Protein AF-A0A1Y3BTS5-F1 (afdb_monomer_lite)

Organism: Euroglyphus maynei (NCBI:txid6958)

Secondary structure (DSSP, 8-state):
-----EEEEEEEEETTTTPPPPTTPPP-EEEEEEEES----S---------PPPTT-TTT--HHHHHHHHTTPPP-

Radius of gyration: 17.76 Å; chains: 1; bounding box: 34×36×53 Å

pLDDT: mean 73.33, std 14.88, range [41.56, 91.0]

Foldseek 3Di:
DDQDKAWPDWDKAWPCNPDDDDPPDDTDIDIDIDIGGDDDPPDDDDDDDDDDDDPPPPPPDDVVVVCCVRVVPPDD

Sequence (76 aa):
MNRNLVIKDVEIFLDRDRKIFEMGEMVHGKLRIAFQGELHLSKLMIGIVCMSKIRNADDTFDQKKLLEEFYELPRA

Structure (mmCIF, N/CA/C/O backbone):
data_AF-A0A1Y3BTS5-F1
#
_entry.id   AF-A0A1Y3BTS5-F1
#
loop_
_atom_site.group_PDB
_atom_site.id
_atom_site.type_symbol
_atom_site.label_atom_id
_atom_site.label_alt_id
_atom_site.label_comp_id
_atom_site.label_asym_id
_atom_site.label_entity_id
_atom_site.label_seq_id
_atom_site.pdbx_PDB_ins_code
_atom_site.Cartn_x
_atom_site.Cartn_y
_atom_site.Cartn_z
_atom_site.occupancy
_atom_site.B_iso_or_equiv
_atom_site.auth_seq_id
_atom_site.auth_comp_id
_atom_site.auth_asym_id
_atom_site.auth_atom_id
_atom_site.pdbx_PDB_model_num
ATOM 1 N N . MET A 1 1 ? -17.772 -6.312 28.869 1.00 41.56 1 MET A N 1
ATOM 2 C CA . MET A 1 1 ? -18.002 -5.224 27.891 1.00 41.56 1 MET A CA 1
ATOM 3 C C . MET A 1 1 ? -17.283 -5.596 26.600 1.00 41.56 1 MET A C 1
ATOM 5 O O . MET A 1 1 ? -16.061 -5.579 26.597 1.00 41.56 1 MET A O 1
ATOM 9 N N . ASN A 1 2 ? -18.005 -5.979 25.540 1.00 46.88 2 ASN A N 1
ATOM 10 C CA . ASN A 1 2 ? -17.402 -6.295 24.237 1.00 46.88 2 ASN A CA 1
ATOM 11 C C . ASN A 1 2 ? -16.959 -5.000 23.545 1.00 46.88 2 ASN A C 1
ATOM 13 O O . ASN A 1 2 ? -17.764 -4.330 22.902 1.00 46.88 2 ASN A O 1
ATOM 17 N N . ARG A 1 3 ? -15.685 -4.628 23.690 1.00 57.56 3 ARG A N 1
ATOM 18 C CA . ARG A 1 3 ? -15.042 -3.633 22.824 1.00 57.56 3 ARG A CA 1
ATOM 19 C C . ARG A 1 3 ? -14.456 -4.369 21.625 1.00 57.56 3 ARG A C 1
ATOM 21 O O . ARG A 1 3 ? -13.257 -4.609 21.571 1.00 57.56 3 ARG A O 1
ATOM 28 N N . ASN A 1 4 ? -15.315 -4.783 20.698 1.00 71.94 4 ASN A N 1
ATOM 29 C CA . ASN A 1 4 ? -14.831 -5.339 19.439 1.00 71.94 4 ASN A CA 1
ATOM 30 C C . ASN A 1 4 ? -14.063 -4.238 18.700 1.00 71.94 4 ASN A C 1
ATOM 32 O O . ASN A 1 4 ? -14.583 -3.135 18.523 1.00 71.94 4 ASN A O 1
ATOM 36 N N . LEU A 1 5 ? -12.831 -4.535 18.294 1.00 75.62 5 LEU A N 1
ATOM 37 C CA . LEU A 1 5 ? -12.098 -3.711 17.345 1.00 75.62 5 LEU A CA 1
ATOM 38 C C . LEU A 1 5 ? -12.876 -3.694 16.026 1.00 75.62 5 LEU A C 1
ATOM 40 O O . LEU A 1 5 ? -13.168 -4.748 15.463 1.00 75.62 5 LEU A O 1
ATOM 44 N N . VAL A 1 6 ? -13.185 -2.501 15.526 1.00 79.12 6 VAL A N 1
ATOM 45 C CA . VAL A 1 6 ? -13.790 -2.322 14.203 1.00 79.12 6 VAL A CA 1
ATOM 46 C C . VAL A 1 6 ? -12.834 -1.511 13.347 1.00 79.12 6 VAL A C 1
ATOM 48 O O . VAL A 1 6 ? -12.620 -0.329 13.620 1.00 79.12 6 VAL A O 1
ATOM 51 N N . ILE A 1 7 ? -12.269 -2.137 12.316 1.00 82.50 7 ILE A N 1
ATOM 52 C CA . ILE A 1 7 ? -11.522 -1.433 11.270 1.00 82.50 7 ILE A CA 1
ATOM 53 C C . ILE A 1 7 ? -12.554 -0.802 10.338 1.00 82.50 7 ILE A C 1
ATOM 55 O O . ILE A 1 7 ? -13.397 -1.500 9.780 1.00 82.50 7 ILE A O 1
ATOM 59 N N . LYS A 1 8 ? -12.522 0.525 10.229 1.00 86.88 8 LYS A N 1
ATOM 60 C CA . LYS A 1 8 ? -13.430 1.303 9.381 1.00 86.88 8 LYS A CA 1
ATOM 61 C C . LYS A 1 8 ? -12.837 1.526 8.001 1.00 86.88 8 LYS A C 1
ATOM 63 O O . LYS A 1 8 ? -13.569 1.455 7.025 1.00 86.88 8 LYS A O 1
ATOM 68 N N . ASP A 1 9 ? -11.539 1.816 7.951 1.00 88.62 9 ASP A N 1
ATOM 69 C CA . ASP A 1 9 ? -10.861 2.162 6.708 1.00 88.62 9 ASP A CA 1
ATOM 70 C C . ASP A 1 9 ? -9.350 1.912 6.790 1.00 88.62 9 ASP A C 1
ATOM 72 O O . ASP A 1 9 ? -8.755 2.034 7.869 1.00 88.62 9 ASP A O 1
ATOM 76 N N . VAL A 1 10 ? -8.743 1.576 5.653 1.00 86.44 10 VAL A N 1
ATOM 77 C CA . VAL A 1 10 ? -7.299 1.381 5.482 1.00 86.44 10 VAL A CA 1
ATOM 78 C C . VAL A 1 10 ? -6.892 1.965 4.133 1.00 86.44 10 VAL A C 1
ATOM 80 O O . VAL A 1 10 ? -7.195 1.400 3.086 1.00 86.44 10 VAL A O 1
ATOM 83 N N . GLU A 1 11 ? -6.162 3.075 4.162 1.00 89.69 11 GLU A N 1
ATOM 84 C CA . GLU A 1 11 ? -5.793 3.839 2.969 1.00 89.69 11 GLU A CA 1
ATOM 85 C C . GLU A 1 11 ? -4.280 4.082 2.924 1.00 89.69 11 GLU A C 1
ATOM 87 O O . GLU A 1 11 ? -3.660 4.403 3.941 1.00 89.69 11 GLU A O 1
ATOM 92 N N . ILE A 1 12 ? -3.676 3.983 1.737 1.00 86.88 12 ILE A N 1
ATOM 93 C CA . ILE A 1 12 ? -2.287 4.397 1.498 1.00 86.88 12 ILE A CA 1
ATOM 94 C C . ILE A 1 12 ? -2.307 5.691 0.692 1.00 86.88 12 ILE A C 1
ATOM 96 O O . ILE A 1 12 ? -2.850 5.742 -0.408 1.00 86.88 12 ILE A O 1
ATOM 100 N N . PHE A 1 13 ? -1.662 6.722 1.225 1.00 89.25 13 PHE A N 1
ATOM 101 C CA . PHE A 1 13 ? -1.492 8.015 0.577 1.00 89.25 13 PHE A CA 1
ATOM 102 C C . PHE A 1 13 ? -0.044 8.187 0.154 1.00 89.25 13 PHE A C 1
ATOM 104 O O . PHE A 1 13 ? 0.856 8.043 0.976 1.00 89.25 13 PHE A O 1
ATOM 111 N N . LEU A 1 14 ? 0.192 8.541 -1.104 1.00 89.19 14 LEU A N 1
ATOM 112 C CA . LEU A 1 14 ? 1.502 9.017 -1.538 1.00 89.19 14 LEU A CA 1
ATOM 113 C C . LEU A 1 14 ? 1.553 10.535 -1.357 1.00 89.19 14 LEU A C 1
ATOM 115 O O . LEU A 1 14 ? 0.583 11.221 -1.673 1.00 89.19 14 LEU A O 1
ATOM 119 N N . ASP A 1 15 ? 2.684 11.078 -0.902 1.00 85.56 15 ASP A N 1
ATOM 120 C CA . ASP A 1 15 ? 2.831 12.531 -0.700 1.00 85.56 15 ASP A CA 1
ATOM 121 C C . ASP A 1 15 ? 2.674 13.321 -2.017 1.00 85.56 15 ASP A C 1
ATOM 123 O O . ASP A 1 15 ? 2.371 14.514 -2.013 1.00 85.56 15 ASP A O 1
ATOM 127 N N . ARG A 1 16 ? 2.885 12.652 -3.159 1.00 85.44 16 ARG A N 1
ATOM 128 C CA . ARG A 1 16 ? 2.651 13.167 -4.514 1.00 85.44 16 ARG A CA 1
ATOM 129 C C . ARG A 1 16 ? 1.898 12.123 -5.344 1.00 85.44 16 ARG A C 1
ATOM 131 O O . ARG A 1 16 ? 2.476 11.488 -6.221 1.00 85.44 16 ARG A O 1
ATOM 138 N N . ASP A 1 17 ? 0.619 11.941 -5.042 1.00 80.38 17 ASP A N 1
ATOM 139 C CA . ASP A 1 17 ? -0.288 10.937 -5.626 1.00 80.38 17 ASP A CA 1
ATOM 140 C C . ASP A 1 17 ? -0.373 10.933 -7.165 1.00 80.38 17 ASP A C 1
ATOM 142 O O . ASP A 1 17 ? -0.579 9.883 -7.767 1.00 80.38 17 ASP A O 1
ATOM 146 N N . ARG A 1 18 ? -0.174 12.084 -7.814 1.00 86.12 18 ARG A N 1
ATOM 147 C CA . ARG A 1 18 ? -0.202 12.230 -9.283 1.00 86.12 18 ARG A CA 1
ATOM 148 C C . ARG A 1 18 ? 1.174 12.259 -9.942 1.00 86.12 18 ARG A C 1
ATOM 150 O O . ARG A 1 18 ? 1.264 12.462 -11.153 1.00 86.12 18 ARG A O 1
ATOM 157 N N . LYS A 1 19 ? 2.254 12.120 -9.171 1.00 88.69 19 LYS A N 1
ATOM 158 C CA . LYS A 1 19 ? 3.610 12.152 -9.720 1.00 88.69 19 LYS A CA 1
ATOM 159 C C . LYS A 1 19 ? 3.932 10.818 -10.396 1.00 88.69 19 LYS A C 1
ATOM 161 O O . LYS A 1 19 ? 3.751 9.757 -9.810 1.00 88.69 19 LYS A O 1
ATOM 166 N N . ILE A 1 20 ? 4.480 10.891 -11.606 1.00 89.06 20 ILE A N 1
ATOM 167 C CA . ILE A 1 20 ? 5.192 9.770 -12.224 1.00 89.06 20 ILE A CA 1
ATOM 168 C C . ILE A 1 20 ? 6.609 9.776 -11.642 1.00 89.06 20 ILE A C 1
ATOM 170 O O . ILE A 1 20 ? 7.297 10.793 -11.726 1.00 89.06 20 ILE A O 1
ATOM 174 N N . PHE A 1 21 ? 7.003 8.683 -10.992 1.00 87.19 21 PHE A N 1
ATOM 175 C CA . PHE A 1 21 ? 8.319 8.544 -10.368 1.00 87.19 21 PHE A CA 1
ATOM 176 C C . PHE A 1 21 ? 9.305 7.905 -11.344 1.00 87.19 21 PHE A C 1
ATOM 178 O O . PHE A 1 21 ? 8.973 6.922 -12.009 1.00 87.19 21 PHE A O 1
ATOM 185 N N . GLU A 1 22 ? 10.512 8.454 -11.410 1.00 91.00 22 GLU A N 1
ATOM 186 C CA . GLU A 1 22 ? 11.595 7.938 -12.246 1.00 91.00 22 GLU A CA 1
ATOM 187 C C . GLU A 1 22 ? 12.521 6.984 -11.478 1.00 91.00 22 GLU A C 1
ATOM 189 O O . GLU A 1 22 ? 12.484 6.866 -10.249 1.00 91.00 22 G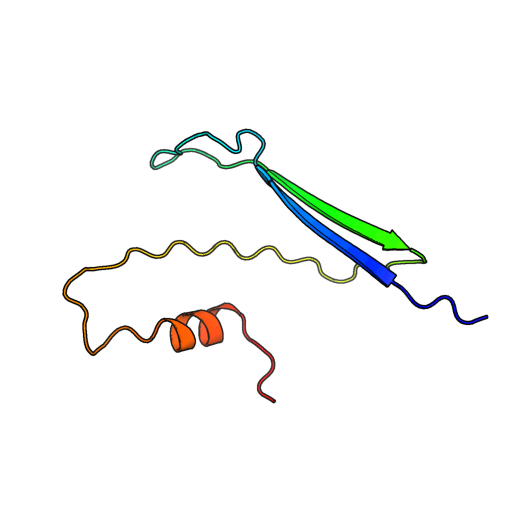LU A O 1
ATOM 194 N N . MET A 1 23 ? 13.367 6.267 -12.219 1.00 86.31 23 MET A N 1
ATOM 195 C CA . MET A 1 23 ? 14.325 5.331 -11.637 1.00 86.31 23 MET A CA 1
ATOM 196 C C . MET A 1 23 ? 15.284 6.054 -10.681 1.00 86.31 23 MET A C 1
ATOM 198 O O . MET A 1 23 ? 15.919 7.039 -11.045 1.00 86.31 23 MET A O 1
ATOM 202 N N . GLY A 1 24 ? 15.413 5.525 -9.462 1.00 89.25 24 GLY A N 1
ATOM 203 C CA . GLY A 1 24 ? 16.264 6.099 -8.415 1.00 89.25 24 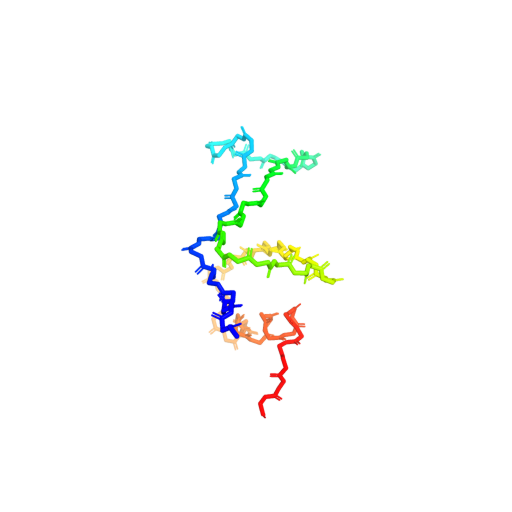GLY A CA 1
ATOM 204 C C . GLY A 1 24 ? 15.580 7.168 -7.560 1.00 89.25 24 GLY A C 1
ATOM 205 O O . GLY A 1 24 ? 16.162 7.601 -6.567 1.00 89.25 24 GLY A O 1
ATOM 206 N N . GLU A 1 25 ? 14.346 7.566 -7.879 1.00 90.31 25 GLU A N 1
ATOM 207 C CA . GLU A 1 25 ? 13.586 8.469 -7.022 1.00 90.31 25 GLU A CA 1
ATOM 208 C C . GLU A 1 25 ? 13.011 7.750 -5.796 1.00 90.31 25 GLU A C 1
ATOM 210 O O . GLU A 1 25 ? 12.478 6.642 -5.881 1.00 90.31 25 GLU A O 1
ATOM 215 N N . MET A 1 26 ? 13.070 8.415 -4.640 1.00 87.88 26 MET A N 1
ATOM 216 C CA . MET A 1 26 ? 12.408 7.935 -3.428 1.00 87.88 26 MET A CA 1
ATOM 217 C C . MET A 1 26 ? 10.910 8.251 -3.463 1.00 87.88 26 MET A C 1
ATOM 219 O O . MET A 1 26 ? 10.493 9.382 -3.732 1.00 87.88 26 MET A O 1
ATOM 223 N N . VAL A 1 27 ? 10.101 7.240 -3.146 1.00 88.12 27 VAL A N 1
ATOM 224 C CA . VAL A 1 27 ? 8.650 7.362 -2.995 1.00 88.12 27 VAL A CA 1
ATOM 225 C C . VAL A 1 27 ? 8.327 7.497 -1.510 1.00 88.12 27 VAL A C 1
ATOM 227 O O . VAL A 1 27 ? 8.679 6.629 -0.713 1.00 88.12 27 VAL A O 1
ATOM 230 N N . HIS A 1 28 ? 7.643 8.579 -1.142 1.00 89.12 28 HIS A N 1
ATOM 231 C CA . HIS A 1 28 ? 7.192 8.838 0.225 1.00 89.12 28 HIS A CA 1
ATOM 232 C C . HIS A 1 28 ? 5.666 8.780 0.311 1.00 89.12 28 HIS A C 1
ATOM 234 O O . HIS A 1 28 ? 4.957 9.186 -0.616 1.00 89.12 28 HIS A O 1
ATOM 240 N N . GLY A 1 29 ? 5.163 8.273 1.433 1.00 89.00 29 GLY A N 1
ATOM 241 C CA . GLY A 1 29 ? 3.737 8.130 1.674 1.00 89.00 29 GLY A CA 1
ATOM 242 C C . GLY A 1 29 ? 3.409 7.760 3.116 1.00 89.00 29 GLY A C 1
ATOM 243 O O . GLY A 1 29 ? 4.289 7.626 3.967 1.00 89.00 29 GLY A O 1
ATOM 244 N N . LYS A 1 30 ? 2.115 7.613 3.390 1.00 89.88 30 LYS A N 1
ATOM 245 C CA . LYS A 1 30 ? 1.540 7.352 4.710 1.00 89.88 30 LYS A CA 1
ATOM 246 C C . LYS A 1 30 ? 0.480 6.265 4.598 1.00 89.88 30 LYS A C 1
ATOM 248 O O . LYS A 1 30 ? -0.348 6.302 3.693 1.00 89.88 30 LYS A O 1
ATOM 253 N N . LEU A 1 31 ? 0.472 5.337 5.549 1.00 89.12 31 LEU A N 1
ATOM 254 C CA . LEU A 1 31 ? -0.626 4.394 5.749 1.00 89.12 31 LEU A CA 1
ATOM 255 C C . LEU A 1 31 ? -1.553 4.954 6.831 1.00 89.12 31 LEU A C 1
ATOM 257 O O . LEU A 1 31 ? -1.111 5.249 7.942 1.00 89.12 31 LEU A O 1
ATOM 261 N N . ARG A 1 32 ? -2.836 5.099 6.512 1.00 89.94 32 ARG A N 1
ATOM 262 C CA . ARG A 1 32 ? -3.880 5.531 7.436 1.00 89.94 32 ARG A CA 1
ATOM 263 C C . ARG A 1 32 ? -4.780 4.348 7.755 1.00 89.94 32 ARG A C 1
ATOM 265 O O . ARG A 1 32 ? -5.325 3.728 6.854 1.00 89.94 32 ARG A O 1
ATOM 272 N N . ILE A 1 33 ? -4.963 4.074 9.043 1.00 89.50 33 ILE A N 1
ATOM 273 C CA . ILE A 1 33 ? -5.891 3.052 9.534 1.00 89.50 33 ILE A CA 1
ATOM 274 C C . ILE A 1 33 ? -6.904 3.758 10.431 1.00 89.50 33 ILE A C 1
ATOM 276 O O . ILE A 1 33 ? -6.545 4.268 11.492 1.00 89.50 33 ILE A O 1
ATOM 280 N N . ALA A 1 34 ? -8.164 3.815 10.008 1.00 90.12 34 ALA A N 1
ATOM 281 C CA . ALA A 1 34 ? -9.257 4.321 10.826 1.00 90.12 34 ALA A CA 1
ATOM 282 C C . ALA A 1 34 ? -9.925 3.148 11.548 1.00 90.12 34 ALA A C 1
ATOM 284 O O . ALA A 1 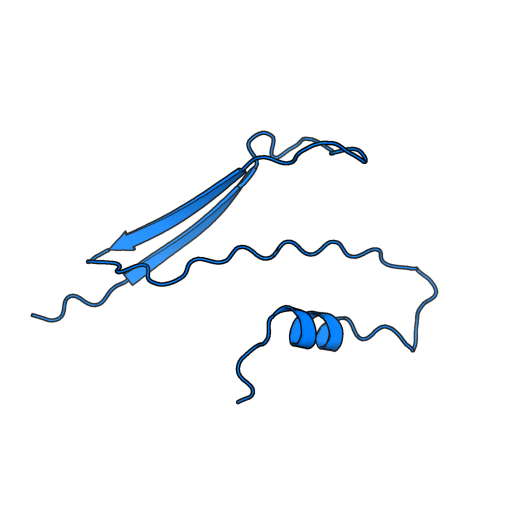34 ? -10.395 2.205 10.914 1.00 90.12 34 ALA A O 1
ATOM 285 N N . PHE A 1 35 ? -9.996 3.200 12.877 1.00 88.56 35 PHE A N 1
ATOM 286 C CA . PHE A 1 35 ? -10.599 2.139 13.680 1.00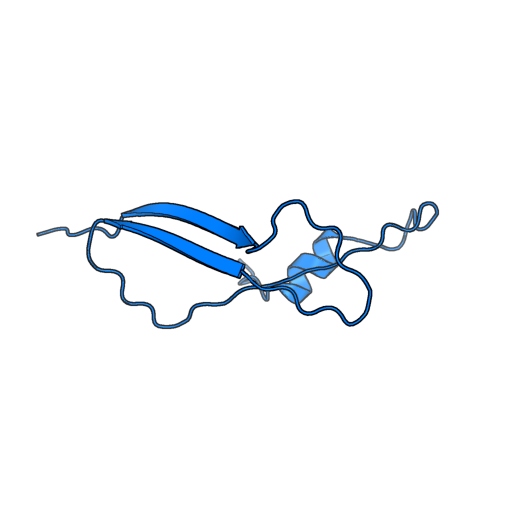 88.56 35 PHE A CA 1
ATOM 287 C C . PHE A 1 35 ? -11.371 2.697 14.878 1.00 88.56 35 PHE A C 1
ATOM 289 O O . PHE A 1 35 ? -11.228 3.859 15.258 1.00 88.56 35 PHE A O 1
ATOM 296 N N . GLN A 1 36 ? -12.230 1.865 15.457 1.00 90.56 36 GLN A N 1
ATOM 297 C CA . GLN A 1 36 ? -12.936 2.136 16.704 1.00 90.56 36 GLN A CA 1
ATOM 298 C C . GLN A 1 36 ? -12.638 1.030 17.712 1.00 90.56 36 GLN A C 1
ATOM 300 O O . GLN A 1 36 ? -12.676 -0.152 17.372 1.00 90.56 36 GLN A O 1
ATOM 305 N N . GLY A 1 37 ? -12.380 1.432 18.954 1.00 86.06 37 GLY A N 1
ATOM 306 C CA . GLY A 1 37 ? -11.888 0.543 20.001 1.00 86.06 37 GLY A CA 1
ATOM 307 C C . GLY A 1 37 ? -10.379 0.679 20.174 1.00 86.06 37 GLY A C 1
ATOM 308 O O . GLY A 1 37 ? -9.784 1.668 19.753 1.00 86.06 37 GLY A O 1
ATOM 309 N N . GLU A 1 38 ? -9.776 -0.304 20.826 1.00 83.50 38 GLU A N 1
ATOM 310 C CA . GLU A 1 38 ? -8.338 -0.349 21.078 1.00 83.50 38 GLU A CA 1
ATOM 311 C C . GLU A 1 38 ? -7.681 -1.289 20.061 1.00 83.50 38 GLU A C 1
ATOM 313 O O . GLU A 1 38 ? -8.137 -2.417 19.871 1.00 83.50 38 GLU A O 1
ATOM 318 N N . LEU A 1 39 ? -6.645 -0.806 19.372 1.00 79.25 39 LEU A N 1
ATOM 319 C CA . LEU A 1 39 ? -5.889 -1.568 18.381 1.00 79.25 39 LEU A CA 1
ATOM 320 C C . LEU A 1 39 ? -4.456 -1.746 18.884 1.00 79.25 39 LEU A C 1
ATOM 322 O O . LEU A 1 39 ? -3.642 -0.827 18.799 1.00 79.25 39 LEU A O 1
ATOM 326 N N . HIS A 1 40 ? -4.134 -2.937 19.384 1.00 77.50 40 HIS A N 1
ATOM 327 C CA . HIS A 1 40 ? -2.756 -3.302 19.701 1.00 77.50 40 HIS A CA 1
ATOM 328 C C . HIS A 1 40 ? -2.038 -3.747 18.420 1.00 77.50 40 HIS A C 1
ATOM 330 O O . HIS A 1 40 ? -2.216 -4.869 17.949 1.00 77.50 40 HIS A O 1
ATOM 336 N N . LEU A 1 41 ? -1.231 -2.859 17.841 1.00 72.75 41 LEU A N 1
ATOM 337 C CA . LEU A 1 41 ? -0.408 -3.169 16.672 1.00 72.75 41 LEU A CA 1
ATOM 338 C C . LEU A 1 41 ? 0.868 -3.899 17.107 1.00 72.75 41 LEU A C 1
ATOM 340 O O . LEU A 1 41 ? 1.812 -3.271 17.577 1.00 72.75 41 LEU A O 1
ATOM 344 N N . SER A 1 42 ? 0.908 -5.221 16.939 1.00 74.69 42 SER A N 1
ATOM 345 C CA . SER A 1 42 ? 2.119 -6.019 17.185 1.00 74.69 42 SER A CA 1
ATOM 346 C C . SER A 1 42 ? 3.031 -6.121 15.957 1.00 74.69 42 SER A C 1
ATOM 348 O O . SER A 1 42 ? 4.246 -6.224 16.105 1.00 74.69 42 SER A O 1
ATOM 350 N N . LYS A 1 43 ? 2.467 -6.073 14.740 1.00 74.81 43 LYS A N 1
ATOM 351 C CA . LYS A 1 43 ? 3.218 -6.116 13.476 1.00 74.81 43 LYS A CA 1
ATOM 352 C C . LYS A 1 43 ? 2.434 -5.413 12.365 1.00 74.81 43 LYS A C 1
ATOM 354 O O . LYS A 1 43 ? 1.333 -5.836 12.027 1.00 74.81 43 LYS A O 1
ATOM 359 N N . LEU A 1 44 ? 3.004 -4.352 11.795 1.00 76.12 44 LEU A N 1
ATOM 360 C CA . LEU A 1 44 ? 2.465 -3.642 10.633 1.00 76.12 44 LEU A CA 1
ATOM 361 C C . LEU A 1 44 ? 3.431 -3.824 9.460 1.00 76.12 44 LEU A C 1
ATOM 363 O O . LEU A 1 44 ? 4.620 -3.553 9.608 1.00 76.12 44 LEU A O 1
ATOM 367 N N . MET A 1 45 ? 2.936 -4.299 8.316 1.00 76.06 45 MET A N 1
ATOM 368 C CA . MET A 1 45 ? 3.745 -4.555 7.120 1.00 76.06 45 MET A CA 1
ATOM 369 C C . MET A 1 45 ? 3.128 -3.856 5.910 1.00 76.06 45 MET A C 1
ATOM 371 O O . MET A 1 45 ? 1.911 -3.867 5.743 1.00 76.06 45 MET A O 1
ATOM 375 N N . ILE A 1 46 ? 3.974 -3.267 5.065 1.00 76.12 46 ILE A N 1
ATOM 376 C CA . ILE A 1 46 ? 3.583 -2.674 3.784 1.00 76.12 46 ILE A CA 1
ATOM 377 C C . ILE A 1 46 ? 4.345 -3.427 2.695 1.00 76.12 46 ILE A C 1
ATOM 379 O O . ILE A 1 46 ? 5.573 -3.412 2.682 1.00 76.12 46 ILE A O 1
ATOM 383 N N . GLY A 1 47 ? 3.612 -4.098 1.806 1.00 76.06 47 GLY A N 1
ATOM 384 C CA . GLY A 1 47 ? 4.167 -4.743 0.618 1.00 76.06 47 GLY A CA 1
ATOM 385 C C . GLY A 1 47 ? 4.026 -3.827 -0.593 1.00 76.06 47 GLY A C 1
ATOM 386 O O . GLY A 1 47 ? 2.927 -3.353 -0.876 1.00 76.06 47 GLY A O 1
ATOM 387 N N . ILE A 1 48 ? 5.125 -3.580 -1.304 1.00 74.94 48 ILE A N 1
ATOM 388 C CA . ILE A 1 48 ? 5.129 -2.838 -2.569 1.00 74.94 48 ILE A CA 1
ATOM 389 C C . ILE A 1 48 ? 5.503 -3.827 -3.669 1.00 74.94 48 ILE A C 1
ATOM 391 O O . ILE A 1 48 ? 6.578 -4.420 -3.624 1.00 74.94 48 ILE A O 1
ATOM 395 N N . VAL A 1 49 ? 4.621 -3.998 -4.653 1.00 73.50 49 VAL A N 1
ATOM 396 C CA . VAL A 1 49 ? 4.842 -4.895 -5.793 1.00 73.50 49 VAL A CA 1
ATOM 397 C C . VAL A 1 49 ? 4.855 -4.067 -7.073 1.00 73.50 49 VAL A C 1
ATOM 399 O O . VAL A 1 49 ? 3.918 -3.319 -7.346 1.00 73.50 49 VAL A O 1
ATOM 402 N N . CYS A 1 50 ? 5.913 -4.210 -7.871 1.00 70.25 50 CYS A N 1
ATOM 403 C CA . CYS A 1 50 ? 6.009 -3.633 -9.208 1.00 70.25 50 CYS A CA 1
ATOM 404 C C . CYS A 1 50 ? 5.972 -4.769 -10.233 1.00 70.25 50 CYS A C 1
ATOM 406 O O . CYS A 1 50 ? 6.784 -5.690 -10.158 1.00 70.25 50 CYS A O 1
ATOM 408 N N . MET A 1 51 ? 5.029 -4.720 -11.176 1.00 68.44 51 MET A N 1
ATOM 409 C CA . MET A 1 51 ? 4.887 -5.741 -12.216 1.00 68.44 51 MET A CA 1
ATOM 410 C C . MET A 1 51 ? 4.963 -5.113 -13.603 1.00 68.44 51 MET A C 1
ATOM 412 O O . MET A 1 51 ? 4.132 -4.280 -13.966 1.00 68.44 51 MET A O 1
ATOM 416 N N . SER A 1 52 ? 5.911 -5.584 -14.408 1.00 67.00 52 SER A N 1
ATOM 417 C CA . SER A 1 52 ? 5.970 -5.286 -15.837 1.00 67.00 52 SER A CA 1
ATOM 418 C C . SER A 1 52 ? 5.208 -6.364 -16.603 1.00 67.00 52 SER A C 1
ATOM 420 O O . SER A 1 52 ? 5.563 -7.538 -16.540 1.00 67.00 52 SER A O 1
ATOM 422 N N . LYS A 1 53 ? 4.161 -5.985 -17.345 1.00 63.59 53 LYS A N 1
ATOM 423 C CA . LYS A 1 53 ? 3.476 -6.911 -18.260 1.00 63.59 53 LYS A CA 1
ATOM 424 C C . LYS A 1 53 ? 4.229 -6.970 -19.587 1.00 63.59 53 LYS A C 1
ATOM 426 O O . LYS A 1 53 ? 4.289 -5.975 -20.306 1.00 63.59 53 LYS A O 1
ATOM 431 N N . ILE A 1 54 ? 4.772 -8.136 -19.927 1.00 61.59 54 ILE A N 1
ATOM 432 C CA . ILE A 1 54 ? 5.364 -8.399 -21.243 1.00 61.59 54 ILE A CA 1
ATOM 433 C C . ILE A 1 54 ? 4.255 -8.945 -22.146 1.00 61.59 54 ILE A C 1
ATOM 435 O O . ILE A 1 54 ? 3.681 -9.987 -21.849 1.00 61.59 54 ILE A O 1
ATOM 439 N N . ARG A 1 55 ? 3.941 -8.238 -23.241 1.00 55.16 55 ARG A N 1
ATOM 440 C CA . ARG A 1 55 ? 2.788 -8.525 -24.124 1.00 55.16 55 ARG A CA 1
ATOM 441 C C . ARG A 1 55 ? 2.797 -9.906 -24.807 1.00 55.16 55 ARG A C 1
ATOM 443 O O . ARG A 1 55 ? 1.759 -10.278 -25.324 1.00 55.16 55 ARG A O 1
ATOM 450 N N . ASN A 1 56 ? 3.920 -10.632 -24.797 1.00 54.34 56 ASN A N 1
ATOM 451 C CA . ASN A 1 56 ? 4.075 -11.947 -25.443 1.00 54.34 56 ASN A CA 1
ATOM 452 C C . ASN A 1 56 ? 4.453 -13.074 -24.454 1.00 54.34 56 ASN A C 1
ATOM 454 O O . ASN A 1 56 ? 4.979 -14.104 -24.868 1.00 54.34 56 ASN A O 1
ATOM 458 N N . ALA A 1 57 ? 4.263 -12.879 -23.147 1.00 52.16 57 ALA A N 1
ATOM 459 C CA . ALA A 1 57 ? 4.520 -13.909 -22.136 1.00 52.16 57 ALA A CA 1
ATOM 460 C C . ALA A 1 57 ? 3.241 -14.716 -21.854 1.00 52.16 57 ALA A C 1
ATOM 462 O O . ALA A 1 57 ? 2.759 -14.738 -20.725 1.00 52.16 57 ALA A O 1
ATOM 463 N N . ASP A 1 58 ? 2.664 -15.319 -22.894 1.00 51.94 58 ASP A N 1
ATOM 464 C CA . ASP A 1 5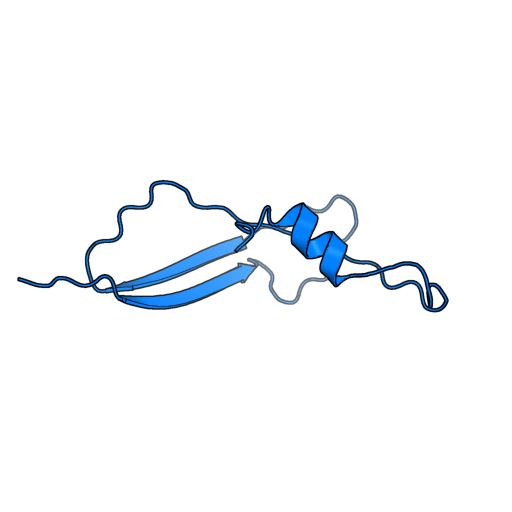8 ? 1.298 -15.857 -22.836 1.00 51.94 58 ASP A CA 1
ATOM 465 C C . ASP A 1 58 ? 1.152 -17.261 -22.226 1.00 51.94 58 ASP A C 1
ATOM 467 O O . ASP A 1 58 ? 0.022 -17.687 -22.057 1.00 51.94 58 ASP A O 1
ATOM 471 N N . ASP A 1 59 ? 2.209 -17.948 -21.771 1.00 51.38 59 ASP A N 1
ATOM 472 C CA . ASP A 1 59 ? 2.032 -19.298 -21.179 1.00 51.38 59 ASP A CA 1
ATOM 473 C C . ASP A 1 59 ? 2.844 -19.596 -19.901 1.00 51.38 59 ASP A C 1
ATOM 475 O O . ASP A 1 59 ? 2.708 -20.672 -19.320 1.00 51.38 59 ASP A O 1
ATOM 479 N N . THR A 1 60 ? 3.695 -18.681 -19.420 1.00 52.34 60 THR A N 1
ATOM 480 C CA . THR A 1 60 ? 4.641 -18.991 -18.321 1.00 52.34 60 THR A CA 1
ATOM 481 C C . THR A 1 60 ? 4.582 -18.062 -17.111 1.00 52.34 60 THR A C 1
ATOM 483 O O . THR A 1 60 ? 5.229 -18.351 -16.104 1.00 52.34 60 THR A O 1
ATOM 486 N N . PHE A 1 61 ? 3.806 -16.974 -17.157 1.00 55.88 61 PHE A N 1
ATOM 487 C CA . PHE A 1 61 ? 3.757 -15.994 -16.068 1.00 55.88 61 PHE A CA 1
ATOM 488 C C . PHE A 1 61 ? 2.434 -16.047 -15.294 1.00 55.88 61 PHE A C 1
ATOM 490 O O . PHE A 1 61 ? 1.507 -15.273 -15.541 1.00 55.88 61 PHE A O 1
ATOM 497 N N . ASP A 1 62 ? 2.358 -16.959 -14.322 1.00 62.91 62 ASP A N 1
ATOM 498 C CA . ASP A 1 62 ? 1.231 -17.045 -13.392 1.00 62.91 62 ASP A CA 1
ATOM 499 C C . ASP A 1 62 ? 1.348 -15.962 -12.303 1.00 62.91 62 ASP A C 1
ATOM 501 O O . ASP A 1 62 ? 2.002 -16.127 -11.269 1.00 62.91 62 ASP A O 1
ATOM 505 N N . GLN A 1 63 ? 0.699 -14.822 -12.557 1.00 57.94 63 GLN A N 1
ATOM 506 C CA . GLN A 1 63 ? 0.635 -13.674 -11.643 1.00 57.94 63 GLN A CA 1
ATOM 507 C C . GLN A 1 63 ? 0.115 -14.050 -10.250 1.00 57.94 63 GLN A C 1
ATOM 509 O O . GLN A 1 63 ? 0.502 -13.423 -9.264 1.00 57.94 63 GLN A O 1
ATOM 514 N N . LYS A 1 64 ? -0.745 -15.071 -10.153 1.00 61.72 64 LYS A N 1
ATOM 515 C CA . LYS A 1 64 ? -1.318 -15.516 -8.884 1.00 61.72 64 LYS A CA 1
ATOM 516 C C . LYS A 1 64 ? -0.254 -16.180 -8.017 1.00 61.72 64 LYS A C 1
ATOM 518 O O . LYS A 1 64 ? -0.138 -15.846 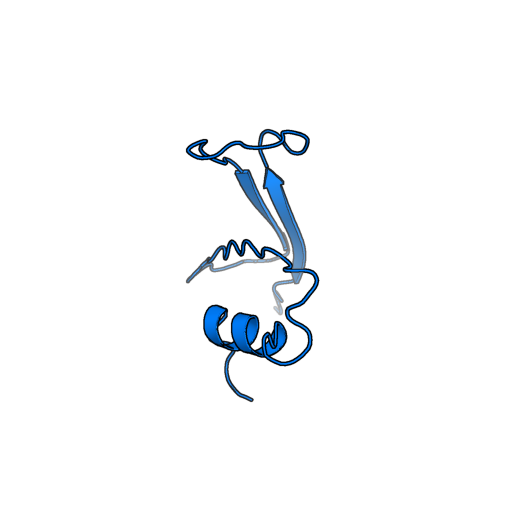-6.843 1.00 61.72 64 LYS A O 1
ATOM 523 N N . LYS A 1 65 ? 0.577 -17.037 -8.613 1.00 64.06 65 LYS A N 1
ATOM 524 C CA . LYS A 1 65 ? 1.659 -17.735 -7.911 1.00 64.06 65 LYS A CA 1
ATOM 525 C C . LYS A 1 65 ? 2.719 -16.774 -7.366 1.00 64.06 65 LYS A C 1
ATOM 527 O O . LYS A 1 65 ? 3.182 -16.941 -6.244 1.00 64.06 65 LYS A O 1
ATOM 532 N N . LEU A 1 66 ? 3.051 -15.727 -8.126 1.00 63.59 66 LEU A N 1
ATOM 533 C CA . LEU A 1 66 ? 4.019 -14.714 -7.697 1.00 63.59 66 LEU A CA 1
ATOM 534 C C . LEU A 1 66 ? 3.506 -13.908 -6.495 1.00 63.59 66 LEU A C 1
ATOM 536 O O . LEU A 1 66 ? 4.271 -13.614 -5.584 1.00 63.59 66 LEU A O 1
ATOM 540 N N . LEU A 1 67 ? 2.205 -13.599 -6.463 1.00 61.22 67 LEU A N 1
ATOM 541 C CA . LEU A 1 67 ? 1.561 -12.971 -5.307 1.00 61.22 67 LEU A CA 1
ATOM 542 C C . LEU A 1 67 ? 1.484 -13.937 -4.111 1.00 61.22 67 LEU A C 1
ATOM 544 O O . LEU A 1 67 ? 1.770 -13.535 -2.990 1.00 61.22 67 LEU A O 1
ATOM 548 N N . GLU A 1 68 ? 1.158 -15.212 -4.323 1.00 62.38 68 GLU A N 1
ATOM 549 C CA . GLU A 1 68 ? 1.126 -16.222 -3.251 1.00 62.38 68 GLU A CA 1
ATOM 550 C C . GLU A 1 68 ? 2.500 -16.430 -2.589 1.00 62.38 68 GLU A C 1
ATOM 552 O O . GLU A 1 68 ? 2.573 -16.536 -1.364 1.00 62.38 68 GLU A O 1
ATOM 557 N N . GLU A 1 69 ? 3.585 -16.436 -3.371 1.00 63.03 69 GLU A N 1
ATOM 558 C CA . GLU A 1 69 ? 4.962 -16.512 -2.861 1.00 63.03 69 GLU A CA 1
ATOM 559 C C . GLU A 1 69 ? 5.381 -15.227 -2.126 1.00 63.03 69 GLU A C 1
ATOM 561 O O . GLU A 1 69 ? 6.004 -15.307 -1.070 1.00 63.03 69 GLU A O 1
ATOM 566 N N . PHE A 1 70 ? 5.009 -14.044 -2.633 1.00 58.66 70 PHE A N 1
ATOM 567 C CA . PHE A 1 70 ? 5.381 -12.761 -2.017 1.00 58.66 70 PHE A CA 1
ATOM 568 C C . PHE A 1 70 ? 4.662 -12.482 -0.697 1.00 58.66 70 PHE A C 1
ATOM 570 O O . PHE A 1 70 ? 5.222 -11.847 0.196 1.00 58.66 70 PHE A O 1
ATOM 577 N N . TYR A 1 71 ? 3.398 -12.890 -0.592 1.00 54.94 71 TYR A N 1
ATOM 578 C CA . TYR A 1 71 ? 2.571 -12.554 0.560 1.00 54.94 71 TYR A CA 1
ATOM 579 C C . TYR A 1 71 ? 2.681 -13.560 1.712 1.00 54.94 71 TYR A C 1
ATOM 581 O O . TYR A 1 71 ? 2.027 -13.327 2.728 1.00 54.94 71 TYR A O 1
ATOM 589 N N . GLU A 1 72 ? 3.460 -14.649 1.572 1.00 55.22 72 GLU A N 1
ATOM 590 C CA . GLU A 1 72 ? 3.499 -15.779 2.524 1.00 55.22 72 GLU A CA 1
ATOM 591 C C . GLU A 1 72 ? 2.099 -16.067 3.099 1.00 55.22 72 GLU A C 1
ATOM 593 O O . GLU A 1 72 ? 1.922 -16.216 4.312 1.00 55.22 72 GLU A O 1
ATOM 598 N N . LEU A 1 73 ? 1.065 -16.034 2.242 1.00 47.78 73 LEU A N 1
ATOM 599 C CA . LEU A 1 73 ? -0.310 -16.131 2.724 1.00 47.78 73 LEU A CA 1
ATOM 600 C C . LEU A 1 73 ? -0.438 -17.461 3.471 1.00 47.78 73 LEU A C 1
ATOM 602 O O . LEU A 1 73 ? 0.015 -18.484 2.941 1.00 47.78 73 LEU A O 1
ATOM 606 N N . PRO A 1 74 ? -1.017 -17.474 4.689 1.00 44.25 74 PRO A N 1
ATOM 607 C CA . PRO A 1 74 ? -1.177 -18.710 5.429 1.00 44.25 74 PRO A CA 1
ATOM 608 C C . PRO A 1 74 ? -1.947 -19.682 4.539 1.00 44.25 74 PRO A C 1
ATOM 610 O O . PRO A 1 74 ? -3.078 -19.401 4.140 1.00 44.25 74 PRO A O 1
ATOM 613 N N . ARG A 1 75 ? -1.297 -20.789 4.167 1.00 52.75 75 ARG A N 1
ATOM 614 C CA . ARG A 1 75 ? -1.937 -21.849 3.389 1.00 52.75 75 ARG A CA 1
ATOM 615 C C . ARG A 1 75 ? -3.092 -22.386 4.238 1.00 52.75 75 ARG A C 1
ATOM 617 O O . ARG A 1 75 ? -2.855 -22.782 5.379 1.00 52.75 75 ARG A O 1
ATOM 624 N N . ALA A 1 76 ? -4.307 -22.293 3.699 1.00 43.69 76 ALA A N 1
ATOM 625 C CA . ALA A 1 76 ? -5.525 -22.811 4.319 1.00 43.69 76 ALA A CA 1
ATOM 626 C C . ALA A 1 76 ? -5.476 -24.336 4.470 1.00 43.69 76 ALA A C 1
ATOM 628 O O . ALA A 1 76 ? -4.863 -24.992 3.594 1.00 43.69 76 ALA A O 1
#